Protein AF-A0A963BB12-F1 (afdb_monomer)

Mean predicted aligned error: 10.79 Å

Structure (mmCIF, N/CA/C/O backbone):
data_AF-A0A963BB12-F1
#
_entry.id   AF-A0A963BB12-F1
#
loop_
_atom_site.group_PDB
_atom_site.id
_atom_site.type_symbol
_atom_site.label_atom_id
_atom_site.label_alt_id
_atom_site.label_comp_id
_atom_site.label_asym_id
_atom_site.label_entity_id
_atom_site.label_seq_id
_atom_site.pdbx_PDB_ins_code
_atom_site.Cartn_x
_atom_site.Cartn_y
_atom_site.Cartn_z
_atom_site.occupancy
_atom_site.B_iso_or_equiv
_atom_site.auth_seq_id
_atom_site.auth_comp_id
_atom_site.auth_asym_id
_atom_site.auth_atom_id
_atom_site.pdbx_PDB_model_num
ATOM 1 N N . MET A 1 1 ? -53.372 -24.760 -10.962 1.00 56.44 1 MET A N 1
ATOM 2 C CA . MET A 1 1 ? -52.239 -25.242 -10.136 1.00 56.44 1 MET A CA 1
ATOM 3 C C . MET A 1 1 ? -50.878 -25.264 -10.851 1.00 56.44 1 MET A C 1
ATOM 5 O O . MET A 1 1 ? -49.873 -25.423 -10.168 1.00 56.44 1 MET A O 1
ATOM 9 N N . ILE A 1 2 ? -50.805 -25.108 -12.188 1.00 58.25 2 ILE A N 1
ATOM 10 C CA . ILE A 1 2 ? -49.532 -24.998 -12.947 1.00 58.25 2 ILE A CA 1
ATOM 11 C C . ILE A 1 2 ? -49.210 -23.529 -13.292 1.00 58.25 2 ILE A C 1
ATOM 13 O O . ILE A 1 2 ? -48.055 -23.122 -13.238 1.00 58.25 2 ILE A O 1
ATOM 17 N N . THR A 1 3 ? -50.231 -22.709 -13.552 1.00 54.72 3 THR A N 1
ATOM 18 C CA . THR A 1 3 ? -50.112 -21.270 -13.853 1.00 54.72 3 THR A CA 1
ATOM 19 C C . THR A 1 3 ? -49.606 -20.436 -12.672 1.00 54.72 3 THR A C 1
ATOM 21 O O . THR A 1 3 ? -48.805 -19.528 -12.871 1.00 54.72 3 THR A O 1
ATOM 24 N N . ASP A 1 4 ? -49.969 -20.792 -11.437 1.00 52.00 4 ASP A N 1
ATOM 25 C CA . ASP A 1 4 ? -49.567 -20.047 -10.228 1.00 52.00 4 ASP A CA 1
ATOM 26 C C . ASP A 1 4 ? -48.072 -20.226 -9.903 1.00 52.00 4 ASP A C 1
ATOM 28 O O . ASP A 1 4 ? -47.413 -19.322 -9.393 1.00 52.00 4 ASP A O 1
ATOM 32 N N . LYS A 1 5 ? -47.502 -21.385 -10.266 1.00 51.53 5 LYS A N 1
ATOM 33 C CA . LYS A 1 5 ? -46.069 -21.678 -10.101 1.00 51.53 5 LYS A CA 1
ATOM 34 C C . LYS A 1 5 ? -45.201 -20.939 -11.124 1.00 51.53 5 LYS A C 1
ATOM 36 O O . LYS A 1 5 ? -44.044 -20.648 -10.834 1.00 51.53 5 LYS A O 1
ATOM 41 N N . LEU A 1 6 ? -45.763 -20.606 -12.290 1.00 51.78 6 LEU A N 1
ATOM 42 C CA . LEU A 1 6 ? -45.066 -19.878 -13.352 1.00 51.78 6 LEU A CA 1
ATOM 43 C C . LEU A 1 6 ? -44.880 -18.392 -12.993 1.00 51.78 6 LEU A C 1
ATOM 45 O O . LEU A 1 6 ? -43.819 -17.827 -13.246 1.00 51.78 6 LEU A O 1
ATOM 49 N N . PHE A 1 7 ? -45.865 -17.791 -12.315 1.00 56.00 7 PHE A N 1
ATOM 50 C CA . PHE A 1 7 ? -45.750 -16.436 -11.760 1.00 56.00 7 PHE A CA 1
ATOM 51 C C . PHE A 1 7 ? -44.738 -16.356 -10.609 1.00 56.00 7 PHE A C 1
ATOM 53 O O . PHE A 1 7 ? -43.961 -15.405 -10.539 1.00 56.00 7 PHE A O 1
ATOM 60 N N . LEU A 1 8 ? -44.692 -17.376 -9.745 1.00 55.78 8 LEU A N 1
ATOM 61 C CA . LEU A 1 8 ? -43.729 -17.433 -8.640 1.00 55.78 8 LEU A CA 1
ATOM 62 C C . LEU A 1 8 ? -42.275 -17.582 -9.131 1.00 55.78 8 LEU A C 1
ATOM 64 O O . LEU A 1 8 ? -41.371 -16.976 -8.562 1.00 55.78 8 LEU A O 1
ATOM 68 N N . ALA A 1 9 ? -42.050 -18.334 -10.215 1.00 55.97 9 ALA A N 1
ATOM 69 C CA . ALA A 1 9 ? -40.729 -18.481 -10.830 1.00 55.97 9 ALA A CA 1
ATOM 70 C C . ALA A 1 9 ? -40.249 -17.188 -11.521 1.00 55.97 9 ALA A C 1
ATO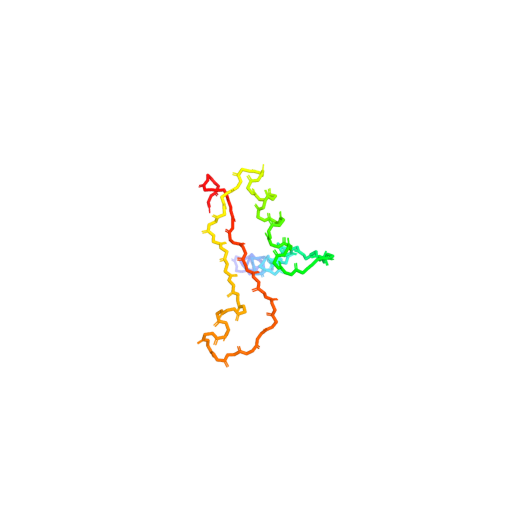M 72 O O . ALA A 1 9 ? -39.074 -16.837 -11.414 1.00 55.97 9 ALA A O 1
ATOM 73 N N . GLY A 1 10 ? -41.151 -16.445 -12.174 1.00 56.38 10 GLY A N 1
ATOM 74 C CA . GLY A 1 10 ? -40.827 -15.154 -12.795 1.00 56.38 10 GLY A CA 1
ATOM 75 C C . GLY A 1 10 ? -40.438 -14.067 -11.785 1.00 56.38 10 GLY A C 1
ATOM 76 O O . GLY A 1 10 ? -39.560 -13.253 -12.066 1.00 56.38 10 GLY A O 1
ATOM 77 N N . ALA A 1 11 ? -41.028 -14.086 -10.585 1.00 57.78 11 ALA A N 1
ATOM 78 C CA . ALA A 1 11 ? -40.722 -13.124 -9.526 1.00 57.78 11 ALA A CA 1
ATOM 79 C C . ALA A 1 11 ? -39.323 -13.324 -8.901 1.00 57.78 11 ALA A C 1
ATOM 81 O O . ALA A 1 11 ? -38.649 -12.340 -8.599 1.00 57.78 11 ALA A O 1
ATOM 82 N N . LEU A 1 12 ? -38.844 -14.571 -8.762 1.00 56.59 12 LEU A N 1
ATOM 83 C CA . LEU A 1 12 ? -37.498 -14.851 -8.233 1.00 56.59 12 LEU A CA 1
ATOM 84 C C . LEU A 1 12 ? -36.365 -14.477 -9.207 1.00 56.59 12 LEU A C 1
ATOM 86 O O . LEU A 1 12 ? -35.293 -14.078 -8.759 1.00 56.59 12 LEU A O 1
ATOM 90 N N . LEU A 1 13 ? -36.598 -14.565 -10.522 1.00 57.75 13 LEU A N 1
ATOM 91 C CA . LEU A 1 13 ? -35.626 -14.177 -11.558 1.00 57.75 13 LEU A CA 1
ATOM 92 C C . LEU A 1 13 ? -35.480 -12.651 -11.718 1.00 57.75 13 LEU A C 1
ATOM 94 O O . LEU A 1 13 ? -34.442 -12.180 -12.176 1.00 57.75 13 LEU A O 1
ATOM 98 N N . GLY A 1 14 ? -36.489 -11.865 -11.322 1.00 57.19 14 GLY A N 1
ATOM 99 C CA . GLY A 1 14 ? -36.452 -10.399 -11.403 1.00 57.19 14 GLY A CA 1
ATOM 100 C C . GLY A 1 14 ? -35.642 -9.717 -10.292 1.00 57.19 14 GLY A C 1
ATOM 101 O O . GLY A 1 14 ? -35.082 -8.645 -10.514 1.00 57.19 14 GLY A O 1
ATOM 102 N N . MET A 1 15 ? -35.530 -10.330 -9.107 1.00 58.94 15 MET A N 1
ATOM 103 C CA . MET A 1 15 ? -34.817 -9.736 -7.960 1.00 58.94 15 MET A CA 1
ATOM 104 C C . MET A 1 15 ? -33.287 -9.791 -8.088 1.00 58.94 15 MET A C 1
ATOM 106 O O . MET A 1 15 ? -32.590 -9.009 -7.445 1.00 58.94 15 MET A O 1
ATOM 110 N N . SER A 1 16 ? -32.747 -10.674 -8.931 1.00 58.25 16 SER A N 1
ATOM 111 C CA . SER A 1 16 ? -31.298 -10.823 -9.141 1.00 58.25 16 SER A CA 1
ATOM 112 C C . SER A 1 16 ? -30.673 -9.630 -9.878 1.00 58.25 16 SER A C 1
ATOM 114 O O . SER A 1 16 ? -29.475 -9.390 -9.758 1.00 58.25 16 SER A O 1
ATOM 116 N N . LEU A 1 17 ? -31.479 -8.867 -10.625 1.00 56.94 17 LEU A N 1
ATOM 117 C CA . LEU A 1 17 ? -31.037 -7.736 -11.451 1.00 56.94 17 LEU A CA 1
ATOM 118 C C . LEU A 1 17 ? -30.797 -6.441 -10.653 1.00 56.94 17 LEU A C 1
ATOM 120 O O . LEU A 1 17 ? -30.341 -5.453 -11.222 1.00 56.94 17 LEU A O 1
ATOM 124 N N . LEU A 1 18 ? -31.087 -6.432 -9.346 1.00 57.16 18 LEU A N 1
ATOM 125 C CA . LEU A 1 18 ? -30.897 -5.268 -8.468 1.00 57.16 18 LEU A CA 1
ATOM 126 C C . LEU A 1 18 ? -29.610 -5.329 -7.630 1.00 57.16 18 LEU A C 1
ATOM 128 O O . LEU A 1 18 ? -29.352 -4.420 -6.841 1.00 57.16 18 LEU A O 1
ATOM 132 N N . ALA A 1 19 ? -28.782 -6.366 -7.794 1.00 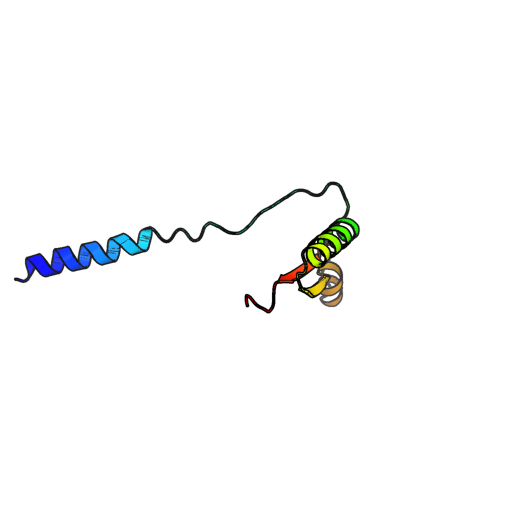58.59 19 ALA A N 1
ATOM 133 C CA . ALA A 1 19 ? -27.476 -6.455 -7.144 1.00 58.59 19 ALA A CA 1
ATOM 134 C C . ALA A 1 19 ? -26.469 -5.510 -7.826 1.00 58.59 19 ALA A C 1
ATOM 136 O O . ALA A 1 19 ? -25.605 -5.927 -8.594 1.00 58.59 19 ALA A O 1
ATOM 137 N N . ASN A 1 20 ? -26.594 -4.209 -7.569 1.00 59.47 20 ASN A N 1
ATOM 138 C CA . ASN A 1 20 ? -25.626 -3.217 -8.016 1.00 59.47 20 ASN A CA 1
ATOM 139 C C . ASN A 1 20 ? -24.407 -3.251 -7.077 1.00 59.47 20 ASN A C 1
ATOM 141 O O . ASN A 1 20 ? -24.407 -2.601 -6.036 1.00 59.47 20 ASN A O 1
ATOM 145 N N . ALA A 1 21 ? -23.363 -4.002 -7.434 1.00 58.62 21 ALA A N 1
ATOM 146 C CA . ALA A 1 21 ? -22.086 -4.058 -6.706 1.00 58.62 21 ALA A CA 1
ATOM 147 C C . ALA A 1 21 ? -21.214 -2.793 -6.907 1.00 58.62 21 ALA A C 1
ATOM 149 O O . ALA A 1 21 ? -19.987 -2.857 -6.905 1.00 58.62 21 ALA A O 1
ATOM 150 N N . ALA A 1 22 ? -21.840 -1.638 -7.139 1.00 56.44 22 ALA A N 1
ATOM 151 C CA . ALA A 1 22 ? -21.165 -0.369 -7.378 1.00 56.44 22 ALA A CA 1
ATOM 152 C C . ALA A 1 22 ? -21.138 0.458 -6.088 1.00 56.44 22 ALA A C 1
ATOM 154 O O . ALA A 1 22 ? -21.871 1.431 -5.929 1.00 56.44 22 ALA A O 1
ATOM 155 N N . GLY A 1 23 ? -20.293 0.061 -5.149 1.00 63.59 23 GLY A N 1
ATOM 156 C CA . GLY A 1 23 ? -19.993 0.851 -3.965 1.00 63.59 23 GLY A CA 1
ATOM 157 C C . GLY A 1 23 ? -18.766 0.264 -3.304 1.00 63.59 23 GLY A C 1
ATOM 158 O O . GLY A 1 23 ? -18.775 -0.930 -3.053 1.00 63.59 23 GLY A O 1
ATOM 159 N N . ASP A 1 24 ? -17.711 1.074 -3.166 1.00 74.75 24 ASP A N 1
ATOM 160 C CA . ASP A 1 24 ? -16.663 1.003 -2.121 1.00 74.75 24 ASP A CA 1
ATOM 161 C C . ASP A 1 24 ? -15.329 1.634 -2.570 1.00 74.75 24 ASP A C 1
ATOM 163 O O . ASP A 1 24 ? -14.442 1.860 -1.747 1.00 74.75 24 ASP A O 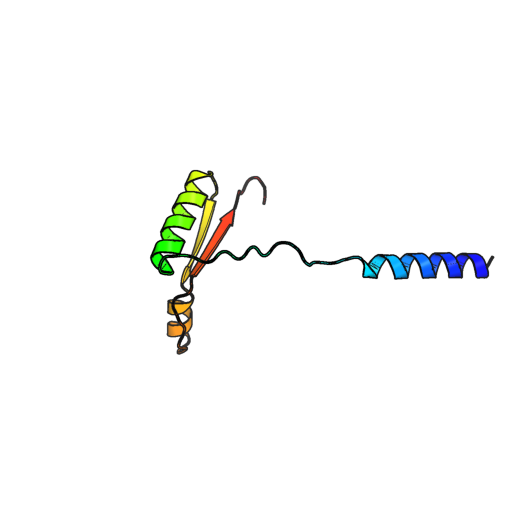1
ATOM 167 N N . LEU A 1 25 ? -15.176 2.019 -3.846 1.00 87.44 25 LEU A N 1
ATOM 168 C CA . LEU A 1 25 ? -13.997 2.769 -4.291 1.00 87.44 25 LEU A CA 1
ATOM 169 C C . LEU A 1 25 ? -14.170 4.276 -4.047 1.00 87.44 25 LEU A C 1
ATOM 171 O O . LEU A 1 25 ? -14.998 4.936 -4.675 1.00 87.44 25 LEU A O 1
ATOM 175 N N . VAL A 1 26 ? -13.340 4.836 -3.166 1.00 91.88 26 VAL A N 1
ATOM 176 C CA . VAL A 1 26 ? -13.249 6.283 -2.929 1.00 91.88 26 VAL A CA 1
ATOM 177 C C . VAL A 1 26 ? -11.943 6.809 -3.515 1.00 91.88 26 VAL A C 1
ATOM 179 O O . VAL A 1 26 ? -10.863 6.478 -3.033 1.00 91.88 26 VAL A O 1
ATOM 182 N N . THR A 1 27 ? -12.039 7.687 -4.513 1.00 95.12 27 THR A N 1
ATOM 183 C CA . THR A 1 27 ? -10.875 8.356 -5.111 1.00 95.12 27 THR A CA 1
ATOM 184 C C . THR A 1 27 ? -10.745 9.782 -4.585 1.00 95.12 27 THR A C 1
ATOM 186 O O . THR A 1 27 ? -11.717 10.543 -4.558 1.00 95.12 27 THR A O 1
ATOM 189 N N . LYS A 1 28 ? -9.537 10.156 -4.155 1.00 94.94 28 LYS A N 1
ATOM 190 C CA . LYS A 1 28 ? -9.184 11.515 -3.729 1.00 94.94 28 LYS A CA 1
ATOM 191 C C . LYS A 1 28 ? -7.833 11.892 -4.320 1.00 94.94 28 LYS A C 1
ATOM 193 O O . LYS A 1 28 ? -6.866 11.160 -4.142 1.00 94.94 28 LYS A O 1
ATOM 198 N N . GLU A 1 29 ? -7.784 13.041 -4.983 1.00 97.06 29 GLU A N 1
ATOM 199 C CA . GLU A 1 29 ? -6.536 13.597 -5.503 1.00 97.06 29 GLU A CA 1
ATOM 200 C C . GLU A 1 29 ? -5.629 14.077 -4.368 1.00 97.06 29 GLU A C 1
ATOM 202 O O . GLU A 1 29 ? -6.082 14.747 -3.432 1.00 97.06 29 GLU A O 1
ATOM 207 N N . SER A 1 30 ? -4.340 13.751 -4.470 1.00 97.25 30 SER A N 1
ATOM 208 C CA . SER A 1 30 ? -3.317 14.249 -3.553 1.00 97.25 30 SER A CA 1
ATOM 209 C C . SER A 1 30 ? -2.662 15.508 -4.113 1.00 97.25 30 SER A C 1
ATOM 211 O O . SER A 1 30 ? -2.493 15.666 -5.317 1.00 97.25 30 SER A O 1
ATOM 213 N N . ARG A 1 31 ? -2.245 16.411 -3.222 1.00 97.56 31 ARG A N 1
ATOM 214 C CA . ARG A 1 31 ? -1.462 17.608 -3.582 1.00 97.56 31 ARG A CA 1
ATOM 215 C C . ARG A 1 31 ? 0.049 17.360 -3.541 1.00 97.56 31 ARG A C 1
ATOM 217 O O . ARG A 1 31 ? 0.819 18.289 -3.754 1.00 97.56 31 ARG A O 1
ATOM 224 N N . THR A 1 32 ? 0.465 16.140 -3.203 1.00 97.94 32 THR A N 1
ATOM 225 C CA . THR A 1 32 ? 1.858 15.758 -2.949 1.00 97.94 32 THR A CA 1
ATOM 226 C C . THR A 1 32 ? 2.227 14.489 -3.709 1.00 97.94 32 THR A C 1
ATOM 228 O O . THR A 1 32 ? 1.352 13.762 -4.176 1.00 97.94 32 THR A O 1
ATOM 231 N N . GLY A 1 33 ? 3.525 14.199 -3.822 1.00 98.19 33 GLY A N 1
ATOM 232 C CA . GLY A 1 33 ? 4.007 12.986 -4.488 1.00 98.19 33 GLY A CA 1
ATOM 233 C C . GLY A 1 33 ? 3.564 11.698 -3.784 1.00 98.19 33 GLY A C 1
ATOM 234 O O . GLY A 1 33 ? 3.087 11.722 -2.647 1.00 98.19 33 GLY A O 1
ATOM 235 N N . VAL A 1 34 ? 3.738 10.555 -4.453 1.00 98.12 34 VAL A N 1
ATOM 236 C CA . VAL A 1 34 ? 3.279 9.244 -3.956 1.00 98.12 34 VAL A CA 1
ATOM 237 C C . VAL A 1 34 ? 3.877 8.911 -2.593 1.00 98.12 34 VAL A C 1
ATOM 239 O O . VAL A 1 34 ? 3.123 8.635 -1.668 1.00 98.12 34 VAL A O 1
ATOM 242 N N . GLN A 1 35 ? 5.200 9.010 -2.433 1.00 98.06 35 GLN A N 1
ATOM 243 C CA . GLN A 1 35 ? 5.860 8.683 -1.165 1.00 98.06 35 GLN A CA 1
ATOM 244 C C . GLN A 1 35 ? 5.310 9.522 -0.001 1.00 98.06 35 GLN A C 1
ATOM 246 O O . GLN A 1 35 ? 4.855 8.962 0.991 1.00 98.06 35 GLN A O 1
ATOM 251 N N . GLU A 1 36 ? 5.258 10.847 -0.160 1.00 98.56 36 GLU A N 1
ATOM 252 C CA . GLU A 1 36 ? 4.750 11.755 0.877 1.00 98.56 36 GLU A CA 1
ATOM 253 C C . GLU A 1 36 ? 3.266 11.504 1.193 1.00 98.56 36 GLU A C 1
ATOM 255 O O . GLU A 1 36 ? 2.851 11.535 2.352 1.00 98.56 36 GLU A O 1
ATOM 260 N N . THR A 1 37 ? 2.456 11.228 0.168 1.00 98.44 37 THR A N 1
ATOM 261 C CA . THR A 1 37 ? 1.033 10.901 0.337 1.00 98.44 37 THR A CA 1
ATOM 262 C C . THR A 1 37 ? 0.861 9.631 1.164 1.00 98.44 37 THR A C 1
ATOM 264 O O . THR A 1 37 ? 0.036 9.591 2.076 1.00 98.44 37 THR A O 1
ATOM 267 N N . MET A 1 38 ? 1.659 8.606 0.871 1.00 98.50 38 MET A N 1
ATOM 268 C CA . MET A 1 38 ? 1.599 7.319 1.552 1.00 98.50 38 MET A CA 1
ATOM 269 C C . MET A 1 38 ? 2.130 7.390 2.982 1.00 98.50 38 MET A C 1
ATOM 271 O O . MET A 1 38 ? 1.531 6.783 3.864 1.00 98.50 38 MET A O 1
ATOM 275 N N . ASP A 1 39 ? 3.171 8.187 3.237 1.00 98.56 39 ASP A N 1
ATOM 276 C CA . ASP A 1 39 ? 3.678 8.434 4.592 1.00 98.56 39 ASP A CA 1
ATOM 277 C C . ASP A 1 39 ? 2.604 9.104 5.465 1.00 98.56 39 ASP A C 1
ATOM 279 O O . ASP A 1 39 ? 2.326 8.654 6.579 1.00 98.56 39 ASP A O 1
ATOM 283 N N . LYS A 1 40 ? 1.927 10.136 4.937 1.00 98.38 40 LYS A N 1
ATOM 284 C CA . LYS A 1 40 ? 0.813 10.807 5.630 1.00 98.38 40 LYS A CA 1
ATOM 285 C C . LYS A 1 40 ? -0.373 9.873 5.849 1.00 98.38 40 LYS A C 1
ATOM 287 O O . LYS A 1 40 ? -0.954 9.863 6.934 1.00 98.38 40 LYS A O 1
ATOM 292 N N . LEU A 1 41 ? -0.748 9.090 4.835 1.00 98.19 41 LEU A N 1
ATOM 293 C CA . LEU A 1 41 ? -1.849 8.135 4.948 1.00 98.19 41 LEU A CA 1
ATOM 294 C C . LEU A 1 41 ? -1.557 7.089 6.028 1.00 98.19 41 LEU A C 1
ATOM 296 O O . LEU A 1 41 ? -2.414 6.832 6.870 1.00 98.19 41 LEU A O 1
ATOM 300 N N . GLU A 1 42 ? -0.347 6.533 6.046 1.00 98.62 42 GLU A N 1
ATOM 301 C CA . GLU A 1 42 ? 0.067 5.552 7.045 1.00 98.62 42 GLU A CA 1
ATOM 302 C C . GLU A 1 42 ? 0.013 6.131 8.466 1.00 98.62 42 GLU A C 1
ATOM 304 O O . GLU A 1 42 ? -0.528 5.494 9.374 1.00 98.62 42 GLU A O 1
ATOM 309 N N . GLN A 1 43 ? 0.489 7.367 8.656 1.00 98.62 43 GLN A N 1
ATOM 310 C CA . GLN A 1 43 ? 0.375 8.076 9.934 1.00 98.62 43 GLN A CA 1
ATOM 311 C C . GLN A 1 43 ? -1.085 8.238 10.377 1.00 98.62 43 GLN A C 1
ATOM 313 O O . GLN A 1 43 ? -1.408 7.960 11.532 1.00 98.62 43 GLN A O 1
ATOM 318 N N . ILE A 1 44 ? -1.983 8.639 9.471 1.00 98.31 44 ILE A N 1
ATOM 319 C CA . ILE A 1 44 ? -3.417 8.794 9.765 1.00 98.31 44 ILE A CA 1
ATOM 320 C C . ILE A 1 44 ? -4.049 7.447 10.135 1.00 98.31 44 ILE A C 1
ATOM 322 O O . ILE A 1 44 ? -4.789 7.363 11.115 1.00 98.31 44 ILE A O 1
ATOM 326 N N . VAL A 1 45 ? -3.762 6.393 9.368 1.00 98.00 45 VAL A N 1
ATOM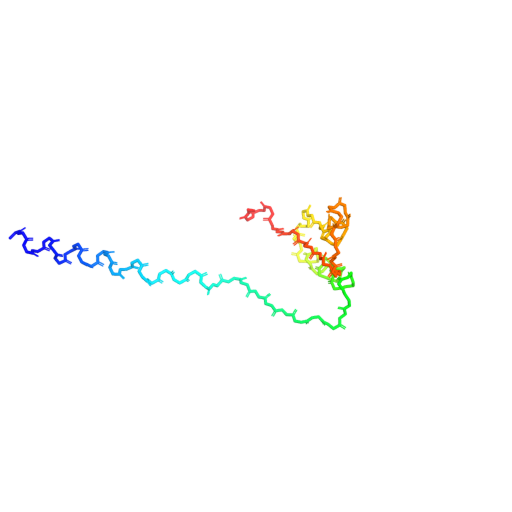 327 C CA . VAL A 1 45 ? -4.264 5.030 9.606 1.00 98.00 45 VAL A CA 1
ATOM 328 C C . VAL A 1 45 ? -3.842 4.539 10.991 1.00 98.00 45 VAL A C 1
ATOM 330 O O . VAL A 1 45 ? -4.693 4.134 11.785 1.00 98.00 45 VAL A O 1
ATOM 333 N N . ARG A 1 46 ? -2.550 4.651 11.325 1.00 97.62 46 ARG A N 1
ATOM 334 C CA . ARG A 1 46 ? -2.021 4.267 12.644 1.00 97.62 46 ARG A CA 1
ATOM 335 C C . ARG A 1 46 ? -2.597 5.128 13.767 1.00 97.62 46 ARG A C 1
ATOM 337 O O . ARG A 1 46 ? -2.968 4.595 14.808 1.00 97.62 46 ARG A O 1
ATOM 344 N N . GLY A 1 47 ? -2.739 6.436 13.547 1.00 98.19 47 GLY A N 1
ATOM 345 C CA . GLY A 1 47 ? -3.345 7.366 14.506 1.00 98.19 47 GLY A CA 1
ATOM 346 C C . GLY A 1 47 ? -4.810 7.050 14.825 1.00 98.19 47 GLY A C 1
ATOM 347 O O . GLY A 1 47 ? -5.283 7.361 15.914 1.00 98.19 47 GLY A O 1
ATOM 348 N N . LYS A 1 48 ? -5.518 6.369 13.915 1.00 97.25 48 LYS A N 1
ATOM 349 C CA . LYS A 1 48 ? -6.874 5.840 14.136 1.00 97.25 48 LYS A CA 1
ATOM 350 C C . LYS A 1 48 ? -6.903 4.470 14.830 1.00 97.25 48 LYS A C 1
ATOM 352 O O . LYS A 1 48 ? -7.975 3.889 14.969 1.00 97.25 48 LYS A O 1
ATOM 357 N N . GLY A 1 49 ? -5.755 3.940 15.254 1.00 96.19 49 GLY A N 1
ATOM 358 C CA . GLY A 1 49 ? -5.653 2.635 15.911 1.00 96.19 49 GLY A CA 1
ATOM 359 C C . GLY A 1 49 ? -5.804 1.443 14.962 1.00 96.19 49 GLY A C 1
ATOM 360 O O . GLY A 1 49 ? -6.060 0.332 15.424 1.00 96.19 49 GLY A O 1
ATOM 361 N N . LEU A 1 50 ? -5.667 1.658 13.650 1.00 97.69 50 LEU A N 1
ATOM 362 C CA . LEU A 1 50 ? -5.671 0.583 12.660 1.00 97.69 50 LEU A CA 1
ATOM 363 C C . LEU A 1 50 ? -4.264 0.002 12.490 1.00 97.69 50 LEU A C 1
ATOM 365 O O . LEU A 1 50 ? -3.250 0.696 12.616 1.00 97.69 50 LEU A O 1
ATOM 369 N N . THR A 1 51 ? -4.205 -1.284 12.169 1.00 97.31 51 THR A N 1
ATOM 370 C CA . THR A 1 51 ? -2.967 -1.987 11.849 1.00 97.31 51 THR A CA 1
ATOM 371 C C . THR A 1 51 ? -2.626 -1.766 10.385 1.00 97.31 51 THR A C 1
ATOM 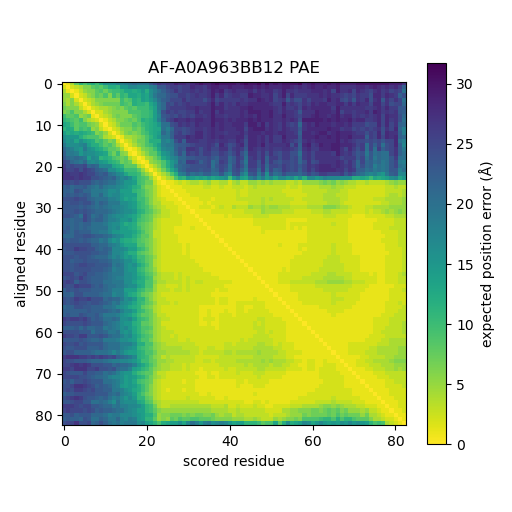373 O O . THR A 1 51 ? -3.459 -1.974 9.510 1.00 97.31 51 THR A O 1
ATOM 376 N N . VAL A 1 52 ? -1.381 -1.383 10.114 1.00 97.94 52 VAL A N 1
ATOM 377 C CA . VAL A 1 52 ? -0.801 -1.422 8.769 1.00 97.94 52 VAL A CA 1
ATOM 378 C C . VAL A 1 52 ? -0.160 -2.789 8.605 1.00 97.94 52 VAL A C 1
ATOM 380 O O . VAL A 1 52 ? 0.822 -3.092 9.282 1.00 97.94 52 VAL A O 1
ATOM 383 N N . PHE A 1 53 ? -0.739 -3.617 7.745 1.00 97.81 53 PHE A N 1
ATOM 384 C CA . PHE A 1 53 ? -0.272 -4.976 7.501 1.00 97.81 53 PHE A CA 1
ATOM 385 C C . PHE A 1 53 ? 0.886 -5.001 6.513 1.00 97.81 53 PHE A C 1
ATOM 387 O O . PHE A 1 53 ? 1.833 -5.760 6.693 1.00 97.81 53 PHE A O 1
ATOM 394 N N . ASN A 1 54 ? 0.810 -4.179 5.464 1.00 98.25 54 ASN A N 1
ATOM 395 C CA . ASN A 1 54 ? 1.860 -4.109 4.461 1.00 98.25 54 ASN A CA 1
ATOM 396 C C . ASN A 1 54 ? 1.845 -2.772 3.717 1.00 98.25 54 ASN A C 1
ATOM 398 O O . ASN A 1 54 ? 0.798 -2.138 3.569 1.00 98.25 54 ASN A O 1
ATOM 402 N N . ARG A 1 55 ? 3.008 -2.396 3.193 1.00 98.50 55 ARG A N 1
ATOM 403 C CA . ARG A 1 55 ? 3.184 -1.311 2.238 1.00 98.50 55 ARG A CA 1
ATOM 404 C C . ARG A 1 55 ? 4.010 -1.836 1.072 1.00 98.50 55 ARG A C 1
ATOM 406 O O . ARG A 1 55 ? 5.152 -2.242 1.249 1.00 98.50 55 ARG A O 1
ATOM 413 N N . ILE A 1 56 ? 3.409 -1.840 -0.108 1.00 98.62 56 ILE A N 1
ATOM 414 C CA . ILE A 1 56 ? 3.960 -2.462 -1.310 1.00 98.62 56 ILE A CA 1
ATOM 415 C C . ILE A 1 56 ? 4.358 -1.365 -2.287 1.00 98.62 56 ILE A C 1
ATOM 417 O O . ILE A 1 56 ? 3.553 -0.482 -2.586 1.00 98.62 56 ILE A O 1
ATOM 421 N N . ASP A 1 57 ? 5.581 -1.444 -2.805 1.00 98.50 57 ASP A N 1
ATOM 422 C CA . ASP A 1 57 ? 6.072 -0.562 -3.856 1.00 98.50 57 ASP A CA 1
ATOM 423 C C . ASP A 1 57 ? 5.898 -1.217 -5.231 1.00 98.50 57 ASP A C 1
ATOM 425 O O . ASP A 1 57 ? 6.643 -2.119 -5.619 1.00 98.50 57 ASP A O 1
ATOM 429 N N . HIS A 1 58 ? 4.884 -0.778 -5.978 1.00 98.12 58 HIS A N 1
ATOM 430 C CA . HIS A 1 58 ? 4.624 -1.323 -7.307 1.00 98.12 58 HIS A CA 1
ATOM 431 C C . HIS A 1 58 ? 5.633 -0.852 -8.348 1.00 98.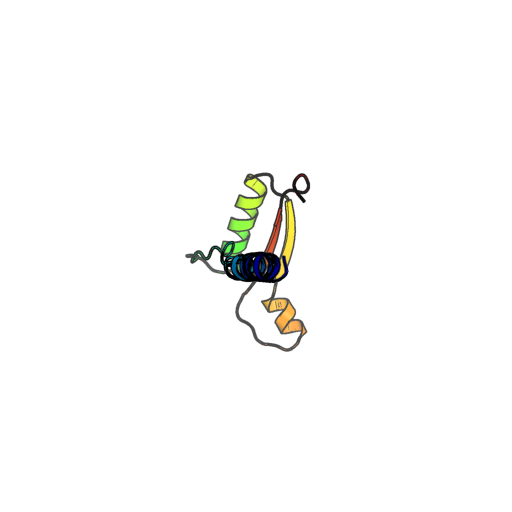12 58 HIS A C 1
ATOM 433 O O . HIS A 1 58 ? 5.874 -1.587 -9.302 1.00 98.12 58 HIS A O 1
ATOM 439 N N . GLN A 1 59 ? 6.251 0.319 -8.166 1.00 98.50 59 GLN A N 1
ATOM 440 C CA . GLN A 1 59 ? 7.302 0.770 -9.071 1.00 98.50 59 GLN A CA 1
ATOM 441 C C . GLN A 1 59 ? 8.533 -0.135 -8.951 1.00 98.50 59 GLN A C 1
ATOM 443 O O . GLN A 1 59 ? 9.065 -0.579 -9.968 1.00 98.50 59 GLN A O 1
ATOM 448 N N . ALA A 1 60 ? 8.952 -0.451 -7.724 1.00 98.19 60 ALA A N 1
ATOM 449 C CA . ALA A 1 60 ? 10.062 -1.366 -7.477 1.00 98.19 60 ALA A CA 1
ATOM 450 C C . ALA A 1 60 ? 9.758 -2.780 -7.999 1.00 98.19 60 ALA A C 1
ATOM 452 O O . ALA A 1 60 ? 10.589 -3.372 -8.686 1.00 98.19 60 ALA A O 1
ATOM 453 N N . ASN A 1 61 ? 8.551 -3.298 -7.748 1.00 98.19 61 ASN A N 1
ATOM 454 C CA . ASN A 1 61 ? 8.140 -4.615 -8.245 1.00 98.19 61 ASN A CA 1
ATOM 455 C C . ASN A 1 61 ? 8.081 -4.665 -9.782 1.00 98.19 61 ASN A C 1
ATOM 457 O O . ASN A 1 61 ? 8.485 -5.657 -10.382 1.00 98.19 61 ASN A O 1
ATOM 461 N N . ALA A 1 62 ? 7.614 -3.594 -10.433 1.00 98.44 62 ALA A N 1
ATOM 462 C CA . ALA A 1 62 ? 7.643 -3.486 -11.888 1.00 98.44 62 ALA A CA 1
ATOM 463 C C . ALA A 1 62 ? 9.084 -3.509 -12.414 1.00 98.44 62 ALA A C 1
ATOM 465 O O . ALA A 1 62 ? 9.371 -4.253 -13.346 1.00 98.44 62 ALA A O 1
ATOM 466 N N . ALA A 1 63 ? 10.002 -2.776 -11.775 1.00 98.38 63 ALA A N 1
ATOM 467 C CA . ALA A 1 63 ? 11.413 -2.779 -12.155 1.00 98.38 63 ALA A CA 1
ATOM 468 C C . ALA A 1 63 ? 12.053 -4.173 -12.022 1.00 98.38 63 ALA A C 1
ATOM 470 O O . ALA A 1 63 ? 12.818 -4.576 -12.895 1.00 98.38 63 ALA A O 1
ATOM 471 N N . GLN A 1 64 ? 11.705 -4.935 -10.978 1.00 98.38 64 GLN A N 1
ATOM 472 C CA . GLN A 1 64 ? 12.135 -6.333 -10.814 1.00 98.38 64 GLN A CA 1
ATOM 473 C C . GLN A 1 64 ? 11.596 -7.259 -11.912 1.00 98.38 64 GLN A C 1
ATOM 475 O O . GLN A 1 64 ? 12.229 -8.261 -12.229 1.00 98.38 64 GLN A O 1
ATOM 480 N N . ALA A 1 65 ? 10.446 -6.919 -12.493 1.00 98.44 65 ALA A N 1
ATOM 481 C CA . ALA A 1 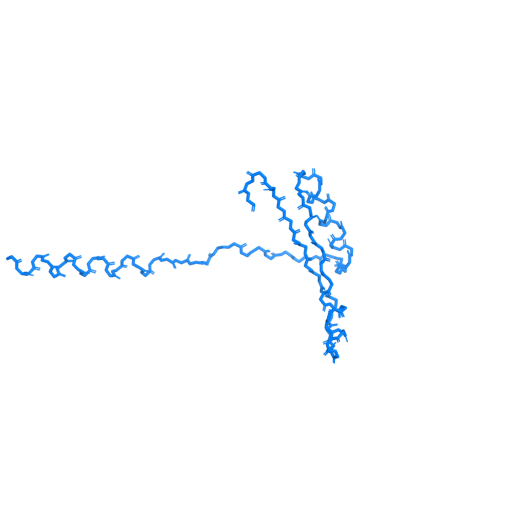65 ? 9.858 -7.603 -13.639 1.00 98.44 65 ALA A CA 1
ATOM 482 C C . ALA A 1 65 ? 10.297 -7.006 -14.992 1.00 98.44 65 ALA A C 1
ATOM 484 O O . ALA A 1 65 ? 9.657 -7.276 -16.004 1.00 98.44 65 ALA A O 1
ATOM 485 N N . GLU A 1 66 ? 11.347 -6.174 -15.019 1.00 98.31 66 GLU A N 1
ATOM 486 C CA . GLU A 1 66 ? 11.861 -5.495 -16.222 1.00 98.31 66 GLU A CA 1
ATOM 487 C C . GLU A 1 66 ? 10.836 -4.561 -16.906 1.00 98.31 66 GLU A C 1
ATOM 489 O O . GLU A 1 66 ? 10.943 -4.230 -18.087 1.00 98.31 66 GLU A O 1
ATOM 494 N N . LEU A 1 67 ? 9.841 -4.085 -16.150 1.00 98.50 67 LEU A N 1
ATOM 495 C CA . LEU A 1 67 ? 8.806 -3.158 -16.601 1.00 98.50 67 LEU A CA 1
ATOM 496 C C . LEU A 1 67 ? 9.067 -1.733 -16.095 1.00 98.50 67 LEU A C 1
ATOM 498 O O . LEU A 1 67 ? 9.560 -1.509 -14.989 1.00 98.50 67 LEU A O 1
ATOM 502 N N . LYS A 1 68 ? 8.659 -0.736 -16.890 1.00 97.62 68 LYS A N 1
ATOM 503 C CA . LYS A 1 68 ? 8.692 0.679 -16.496 1.00 97.62 68 LYS A CA 1
ATOM 504 C C . LYS A 1 68 ? 7.321 1.127 -15.996 1.00 97.62 68 LYS A C 1
ATOM 506 O O . LYS A 1 68 ? 6.340 1.063 -16.731 1.00 97.62 68 LYS A O 1
ATOM 511 N N . MET A 1 69 ? 7.277 1.663 -14.779 1.00 97.81 69 MET A N 1
ATOM 512 C CA . MET A 1 69 ? 6.070 2.220 -14.166 1.00 97.81 69 MET A CA 1
ATOM 513 C C . MET A 1 69 ? 6.380 3.564 -1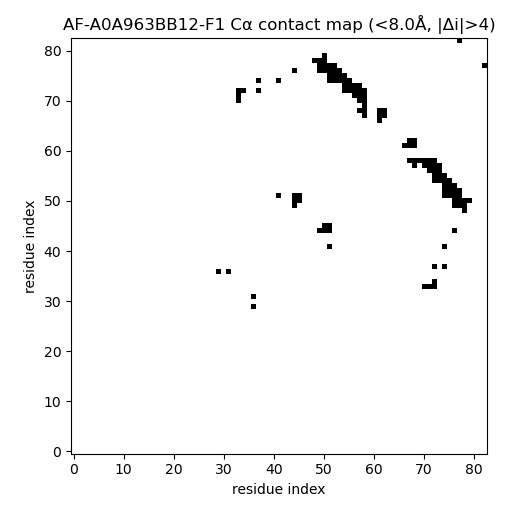3.493 1.00 97.81 69 MET A C 1
ATOM 515 O O . MET A 1 69 ? 7.496 3.797 -13.018 1.00 97.81 69 MET A O 1
ATOM 519 N N . GLY A 1 70 ? 5.393 4.463 -13.460 1.00 98.00 70 GLY A N 1
ATOM 520 C CA . GLY A 1 70 ? 5.439 5.631 -12.576 1.00 98.00 70 GLY A CA 1
ATOM 521 C C . GLY A 1 70 ? 5.415 5.217 -11.100 1.00 98.00 70 GLY A C 1
ATOM 522 O O . GLY A 1 70 ? 5.131 4.063 -10.783 1.00 98.00 70 GLY A O 1
ATOM 523 N N . ALA A 1 71 ? 5.702 6.151 -10.190 1.00 98.25 71 ALA A N 1
ATOM 524 C CA . ALA A 1 71 ? 5.611 5.877 -8.757 1.00 98.25 71 ALA A CA 1
ATOM 525 C C . ALA A 1 71 ? 4.187 5.417 -8.398 1.00 98.25 71 ALA A C 1
ATOM 527 O O . ALA A 1 71 ? 3.213 6.081 -8.752 1.00 98.25 71 ALA A O 1
ATOM 528 N N . ALA A 1 72 ? 4.068 4.282 -7.713 1.00 98.06 72 ALA A N 1
ATOM 529 C CA . ALA A 1 72 ? 2.796 3.717 -7.277 1.00 98.06 72 ALA A CA 1
ATOM 530 C C . ALA A 1 72 ? 3.025 2.816 -6.061 1.00 98.06 72 ALA A C 1
ATOM 532 O O . ALA A 1 72 ? 3.953 2.008 -6.046 1.00 98.06 72 ALA A O 1
ATOM 533 N N . GLN A 1 73 ? 2.176 2.948 -5.044 1.00 98.62 73 GLN A N 1
ATOM 534 C CA . GLN A 1 73 ? 2.278 2.178 -3.806 1.00 98.62 73 GLN A CA 1
ATOM 535 C C . GLN A 1 73 ? 0.891 1.746 -3.323 1.00 98.62 73 GLN A C 1
ATOM 537 O O . GLN A 1 73 ? -0.097 2.441 -3.560 1.00 98.62 73 GLN A O 1
ATOM 542 N N . VAL A 1 74 ? 0.829 0.614 -2.621 1.00 98.38 74 VAL A N 1
ATOM 543 C CA . VAL A 1 74 ? -0.386 0.093 -1.975 1.00 98.38 74 VAL A CA 1
ATOM 544 C C . VAL A 1 74 ? -0.143 -0.038 -0.479 1.00 98.38 74 VAL A C 1
ATOM 546 O O . VAL A 1 74 ? 0.859 -0.613 -0.062 1.00 98.38 74 VAL A O 1
ATOM 549 N N . LEU 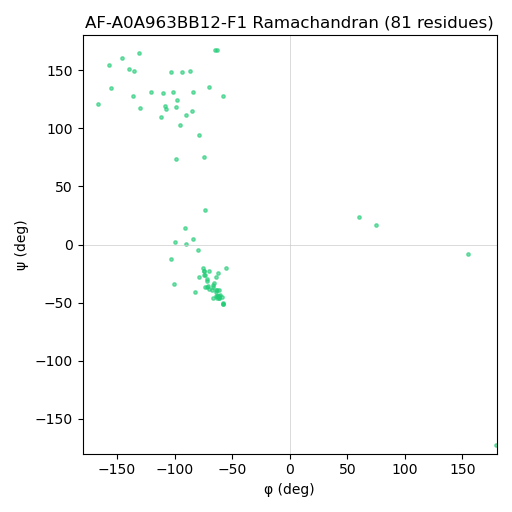A 1 75 ? -1.072 0.473 0.329 1.00 98.50 75 LEU A N 1
ATOM 550 C CA . LEU A 1 75 ? -1.095 0.271 1.777 1.00 98.50 75 LEU A CA 1
ATOM 551 C C . LEU A 1 75 ? -2.249 -0.660 2.126 1.00 98.50 75 LEU A C 1
ATOM 553 O O . LEU A 1 75 ? -3.406 -0.327 1.885 1.00 98.50 75 LEU A O 1
ATOM 557 N N . ILE A 1 76 ? -1.931 -1.808 2.713 1.00 97.94 76 ILE A N 1
ATOM 558 C CA . ILE A 1 76 ? -2.918 -2.762 3.213 1.00 97.94 76 ILE A CA 1
ATOM 559 C C . ILE A 1 76 ? -3.036 -2.535 4.715 1.00 97.94 76 ILE A C 1
ATOM 561 O O . ILE A 1 76 ? -2.058 -2.686 5.451 1.00 97.94 76 ILE A O 1
ATOM 565 N N . PHE A 1 77 ? -4.222 -2.150 5.175 1.00 97.50 77 PHE A N 1
ATOM 566 C CA . PHE A 1 77 ? -4.478 -1.833 6.575 1.00 97.50 77 PHE A CA 1
ATOM 567 C C . PHE A 1 77 ? -5.895 -2.229 6.991 1.00 97.50 77 PHE A C 1
ATOM 569 O O . PHE A 1 77 ? -6.774 -2.385 6.148 1.00 97.50 77 PHE A O 1
ATOM 576 N N . GLY A 1 78 ? -6.123 -2.369 8.296 1.00 96.88 78 GLY A N 1
ATOM 577 C CA . GLY A 1 78 ? -7.429 -2.747 8.831 1.00 96.88 78 GLY A CA 1
ATOM 578 C C . GLY A 1 78 ? -7.447 -2.873 10.349 1.00 96.88 78 GLY A C 1
ATOM 579 O O . GLY A 1 78 ? -6.488 -2.513 11.034 1.00 96.88 78 GLY A O 1
ATOM 580 N N . SER A 1 79 ? -8.563 -3.364 10.881 1.00 96.31 79 SER A N 1
ATOM 581 C CA . SER A 1 79 ? -8.703 -3.680 12.302 1.00 96.31 79 SER A CA 1
ATOM 582 C C . SER A 1 79 ? -8.812 -5.193 12.462 1.00 96.31 79 SER A C 1
ATOM 584 O O . SER A 1 79 ? -9.880 -5.718 12.164 1.00 96.31 79 SER A O 1
ATOM 586 N N . PRO A 1 80 ? -7.793 -5.881 13.015 1.00 91.81 80 PRO A N 1
ATOM 587 C CA . PRO A 1 80 ? -7.839 -7.334 13.221 1.00 91.81 80 PRO A CA 1
ATOM 588 C C . PRO A 1 80 ? -9.041 -7.826 14.041 1.00 91.81 80 PRO A C 1
ATOM 590 O O . PRO A 1 80 ? -9.386 -9.000 14.015 1.00 91.81 80 PRO A O 1
ATOM 593 N N . LYS A 1 81 ? -9.671 -6.934 14.817 1.00 92.38 81 LYS A N 1
ATOM 594 C CA . LYS A 1 81 ? -10.879 -7.244 15.592 1.00 92.38 81 LYS A CA 1
ATOM 595 C C . LYS A 1 81 ? -12.135 -7.360 14.723 1.00 92.38 81 LYS A C 1
ATOM 597 O O . LYS A 1 81 ? -13.111 -7.943 15.180 1.00 92.38 81 LYS A O 1
ATOM 602 N N . LEU A 1 82 ? -12.135 -6.754 13.537 1.00 89.50 82 LEU A N 1
ATOM 603 C CA . LEU A 1 82 ? -13.269 -6.714 12.610 1.00 89.50 82 LEU A CA 1
ATOM 604 C C . LEU A 1 82 ? -13.114 -7.695 11.436 1.00 89.50 82 LEU A C 1
ATOM 606 O O . LEU A 1 82 ? -14.097 -7.930 10.737 1.00 89.50 82 LEU A O 1
ATOM 610 N N . GLY A 1 83 ? -11.919 -8.261 11.242 1.00 71.12 83 GLY A N 1
ATOM 611 C CA . GLY A 1 83 ? -11.535 -9.105 10.107 1.00 71.12 83 GLY A CA 1
ATOM 612 C C . GLY A 1 83 ? -10.276 -8.571 9.445 1.00 71.12 83 GLY A C 1
ATOM 613 O O . GLY A 1 83 ? -10.147 -8.782 8.224 1.00 71.12 83 GLY A O 1
#

pLDDT: mean 85.48, std 18.3, range [51.53, 98.62]

Foldseek 3Di:
DVVVVVVVVVVVVVVVVPPPPPDDDDDDDDPDDPVVVVVVVVVVCVVVVKDFPDKDWVQVVCVVVVHHDDTDMDTDIGHPVVD

Sequence (83 aa):
MITDKLFLAGALLGMSLLANAAGDLVTKESRTGVQETMDKLEQIVRGKGLTVFNRIDHQANAAQAELKMGAAQVLIFGSPKLG

Nearest PDB structures (foldseek):
  7tj1-assembly1_C  TM=9.464E-01  e=4.719E-03  Brucella abortus 2308
  1q9u-assembly1_B  TM=8.368E-01  e=2.313E-01  Geobacillus stearothermophilus
  7b5h-assembly1_AI  TM=4.442E-01  e=7.088E+00  Nostoc sp. PCC 7120 = FACHB-418

Solvent-accessible surface area (backbone atoms only — not comparable to full-atom values): 5382 Å² total; per-residue (Å²): 127,67,69,68,54,53,57,57,54,55,55,64,64,58,62,68,79,69,73,75,86,82,78,86,89,84,87,78,89,73,99,59,56,62,68,62,46,50,54,53,48,52,52,52,43,46,73,70,73,32,47,76,78,46,75,45,56,50,27,60,53,30,48,77,69,78,40,92,61,68,86,45,73,47,78,46,66,46,47,84,91,82,104

Radius of gyration: 22.68 Å; Cα contacts (8 Å, |Δi|>4): 62; chains: 1; bounding box: 64×43×32 Å

Secondary structure (DSSP, 8-state):
--HHHHHHHHHHHHGGGG------------SS-HHHHHHHHHHHHHHTT-EEEEEEEHHHHHHHTT----S-EEEEEE-TTT-